Protein AF-A0A817HNP4-F1 (afdb_monomer_lite)

Radius of gyration: 20.34 Å; chains: 1; bounding box: 49×35×52 Å

Foldseek 3Di:
DVLLVVLVVLLVCVVVVQVPDDPVDPPDDSVVSNVRSVVVLVVVCVVPVVVSVVVVVVVVVVVVVVVVPPPPDPPPPSVVSVVVVVVVVVVVVVVPPPDDPVPDDD

Structure (mmCIF, N/CA/C/O backbone):
data_AF-A0A817HNP4-F1
#
_entry.id   AF-A0A817HNP4-F1
#
loop_
_atom_site.group_PDB
_atom_site.id
_atom_site.type_symbol
_atom_site.label_atom_id
_atom_site.label_alt_id
_atom_site.label_comp_id
_atom_site.label_asym_id
_atom_site.label_entity_id
_atom_site.label_seq_id
_atom_site.pdbx_PDB_ins_code
_atom_site.Cartn_x
_atom_site.Cartn_y
_atom_site.Cartn_z
_atom_site.occupancy
_atom_site.B_iso_or_equiv
_atom_site.auth_seq_id
_atom_site.auth_comp_id
_atom_site.auth_asym_id
_atom_site.auth_atom_id
_atom_site.pdbx_PDB_model_num
ATOM 1 N N . MET A 1 1 ? 7.696 0.160 -7.624 1.00 81.88 1 MET A N 1
ATOM 2 C CA . MET A 1 1 ? 6.377 -0.451 -7.355 1.00 81.88 1 MET A CA 1
ATOM 3 C C . MET A 1 1 ? 6.170 -0.658 -5.867 1.00 81.88 1 MET A C 1
ATOM 5 O O . MET A 1 1 ? 5.196 -0.145 -5.339 1.00 81.88 1 MET A O 1
ATOM 9 N N . THR A 1 2 ? 7.104 -1.309 -5.168 1.00 87.44 2 THR A N 1
ATOM 10 C CA . THR A 1 2 ? 7.044 -1.520 -3.709 1.00 87.44 2 THR A CA 1
ATOM 11 C C . THR A 1 2 ? 6.839 -0.220 -2.932 1.00 87.44 2 THR A C 1
ATOM 13 O O . THR A 1 2 ? 5.897 -0.115 -2.156 1.00 87.44 2 THR A O 1
ATOM 16 N N . TYR A 1 3 ? 7.630 0.821 -3.217 1.00 87.94 3 TYR A N 1
ATOM 17 C CA . TYR A 1 3 ? 7.449 2.132 -2.582 1.00 87.94 3 TYR A CA 1
ATOM 18 C C . TYR A 1 3 ? 6.088 2.773 -2.890 1.00 87.94 3 TYR A C 1
ATOM 20 O O . TYR A 1 3 ? 5.514 3.414 -2.014 1.00 87.94 3 TYR A O 1
ATOM 28 N N . ALA A 1 4 ? 5.540 2.586 -4.095 1.00 88.88 4 ALA A N 1
ATOM 29 C CA . ALA A 1 4 ? 4.204 3.079 -4.433 1.00 88.88 4 ALA A CA 1
ATOM 30 C C . ALA A 1 4 ? 3.119 2.352 -3.623 1.00 88.88 4 ALA A C 1
ATOM 32 O O . ALA A 1 4 ? 2.252 3.004 -3.048 1.00 88.88 4 ALA A O 1
ATOM 33 N N . LEU A 1 5 ? 3.208 1.021 -3.519 1.00 87.62 5 LEU A N 1
ATOM 34 C CA . LEU A 1 5 ? 2.266 0.193 -2.762 1.00 87.62 5 LEU A CA 1
ATOM 35 C C . LEU A 1 5 ? 2.306 0.491 -1.263 1.00 87.62 5 LEU A C 1
ATOM 37 O O . LEU A 1 5 ? 1.252 0.607 -0.649 1.00 87.62 5 LEU A O 1
ATOM 41 N N . VAL A 1 6 ? 3.494 0.671 -0.680 1.00 89.75 6 VAL A N 1
ATOM 42 C CA . VAL A 1 6 ? 3.637 1.024 0.742 1.00 89.75 6 VAL A CA 1
ATOM 43 C C . VAL A 1 6 ? 3.033 2.399 1.020 1.00 89.75 6 VAL A C 1
ATOM 45 O O . VAL A 1 6 ? 2.222 2.538 1.930 1.00 89.75 6 VAL A O 1
ATOM 48 N N . ASN A 1 7 ? 3.361 3.413 0.211 1.00 89.94 7 ASN A N 1
ATOM 49 C CA . ASN A 1 7 ? 2.806 4.757 0.394 1.00 89.94 7 ASN A CA 1
ATOM 50 C C . ASN A 1 7 ? 1.281 4.787 0.188 1.00 89.94 7 ASN A C 1
ATOM 52 O O . ASN A 1 7 ? 0.569 5.426 0.964 1.00 89.94 7 ASN A O 1
ATOM 56 N N . TYR A 1 8 ? 0.770 4.055 -0.805 1.00 86.94 8 TYR A N 1
ATOM 57 C CA . TYR A 1 8 ? -0.666 3.902 -1.026 1.00 86.94 8 TYR A CA 1
ATOM 58 C C . TYR A 1 8 ? -1.352 3.144 0.119 1.00 86.94 8 TYR A C 1
ATOM 60 O O . TYR A 1 8 ? -2.406 3.568 0.576 1.00 86.94 8 TYR A O 1
ATOM 68 N N . GLY A 1 9 ? -0.740 2.080 0.645 1.00 86.06 9 GLY A N 1
ATOM 69 C CA . GLY A 1 9 ? -1.252 1.342 1.801 1.00 86.06 9 GLY A CA 1
ATOM 70 C C . GLY A 1 9 ? -1.341 2.220 3.049 1.00 86.06 9 GLY A C 1
ATOM 71 O O . GLY A 1 9 ? -2.376 2.248 3.711 1.00 86.06 9 GLY A O 1
ATOM 72 N N . CYS A 1 10 ? -0.311 3.024 3.324 1.00 85.25 10 CYS A N 1
ATOM 73 C CA . CYS A 1 10 ? -0.348 4.017 4.400 1.00 85.25 10 CYS A CA 1
ATOM 74 C C . CYS A 1 10 ? -1.488 5.030 4.206 1.00 85.25 10 CYS A C 1
ATOM 76 O O . CYS A 1 10 ? -2.134 5.421 5.180 1.00 85.25 10 CYS A O 1
ATOM 78 N N . PHE A 1 11 ? -1.745 5.459 2.965 1.00 86.62 11 PHE A N 1
ATOM 79 C CA . PHE A 1 11 ? -2.862 6.346 2.637 1.00 86.62 11 PHE A CA 1
ATOM 80 C C . PHE A 1 11 ? -4.225 5.668 2.848 1.00 86.62 11 PHE A C 1
ATOM 82 O O . PHE A 1 11 ? -5.075 6.242 3.526 1.00 86.62 11 PHE A O 1
ATOM 89 N N . ASP A 1 12 ? -4.421 4.449 2.339 1.00 83.88 12 ASP A N 1
ATOM 90 C CA . ASP A 1 12 ? -5.676 3.692 2.440 1.00 83.88 12 ASP A CA 1
ATOM 91 C C . ASP A 1 12 ? -6.039 3.375 3.897 1.00 83.88 12 ASP A C 1
ATOM 93 O O . ASP A 1 12 ? -7.147 3.665 4.350 1.00 83.88 12 ASP A O 1
ATOM 97 N N . VAL A 1 13 ? -5.072 2.902 4.687 1.00 83.44 13 VAL A N 1
ATOM 98 C CA . VAL A 1 13 ? -5.254 2.630 6.121 1.00 83.44 13 VAL A CA 1
ATOM 99 C C . VAL A 1 13 ? -5.568 3.918 6.890 1.00 83.44 13 VAL A C 1
ATOM 101 O O . VAL A 1 13 ? -6.451 3.942 7.758 1.00 83.44 1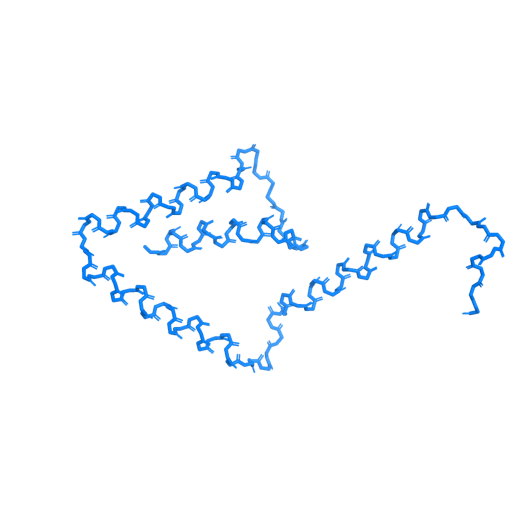3 VAL A O 1
ATOM 104 N N . SER A 1 14 ? -4.892 5.014 6.540 1.00 82.75 14 SER A N 1
ATOM 105 C CA . SER A 1 14 ? -5.149 6.328 7.123 1.00 82.75 14 SER A CA 1
ATOM 106 C C . SER A 1 14 ? -6.519 6.891 6.753 1.00 82.75 14 SER A C 1
ATOM 108 O O . SER A 1 14 ? -7.140 7.577 7.573 1.00 82.75 14 SER A O 1
ATOM 110 N N . LEU A 1 15 ? -7.001 6.641 5.535 1.00 79.81 15 LEU A N 1
ATOM 111 C CA . LEU A 1 15 ? -8.324 7.048 5.066 1.00 79.81 15 LEU A CA 1
ATOM 112 C C . LEU A 1 15 ? -9.415 6.216 5.748 1.00 79.81 15 LEU A C 1
ATOM 114 O O . LEU A 1 15 ? -10.387 6.769 6.261 1.00 79.81 15 LEU A O 1
ATOM 118 N N . ALA A 1 16 ? -9.196 4.905 5.853 1.00 75.94 16 ALA A N 1
ATOM 119 C CA . ALA A 1 16 ? -10.081 3.955 6.513 1.00 75.94 16 ALA A CA 1
ATOM 120 C C . ALA A 1 16 ? -10.152 4.124 8.040 1.00 75.94 16 ALA A C 1
ATOM 122 O O . ALA A 1 16 ? -10.973 3.459 8.674 1.00 75.94 16 ALA A O 1
ATOM 123 N N . LYS A 1 17 ? -9.307 4.983 8.637 1.00 68.81 17 LYS A N 1
ATOM 124 C CA . LYS A 1 17 ? -9.167 5.154 10.092 1.00 68.81 17 LYS A CA 1
ATOM 125 C C . LYS A 1 17 ? -9.101 3.780 10.772 1.00 68.81 17 LYS A C 1
ATOM 127 O O . LYS A 1 17 ? -9.911 3.480 11.648 1.00 68.81 17 LYS A O 1
ATOM 132 N N . ALA A 1 18 ? -8.201 2.900 10.335 1.00 64.25 18 ALA A N 1
ATOM 133 C CA . ALA A 1 18 ? -8.065 1.589 10.971 1.00 64.25 18 ALA A CA 1
ATOM 134 C C . ALA A 1 18 ? -7.702 1.759 12.462 1.00 64.25 18 ALA A C 1
ATOM 136 O O . ALA A 1 18 ? -6.908 2.630 12.809 1.00 64.25 18 ALA A O 1
ATOM 137 N N . SER A 1 19 ? -8.308 0.975 13.360 1.00 51.88 19 SER A N 1
ATOM 138 C CA . SER A 1 19 ? -8.135 1.108 14.821 1.00 51.88 19 SER A CA 1
ATOM 139 C C . SER A 1 19 ? -6.695 0.893 15.305 1.00 51.88 19 SER A C 1
ATOM 141 O O . SER A 1 19 ? -6.325 1.461 16.325 1.00 51.88 19 SER A O 1
ATOM 143 N N . GLY A 1 20 ? -5.882 0.132 14.565 1.00 64.88 20 GLY A N 1
ATOM 144 C CA . GLY A 1 20 ? -4.464 -0.105 14.871 1.00 64.88 20 GLY A CA 1
ATOM 145 C C . GLY A 1 20 ? -3.480 0.891 14.246 1.00 64.88 20 GLY A C 1
ATOM 146 O O . GLY A 1 20 ? -2.281 0.783 14.479 1.00 64.88 20 GLY A O 1
ATOM 147 N N . TRP A 1 21 ? -3.943 1.854 13.443 1.00 57.06 21 TRP A N 1
ATOM 148 C CA . TRP A 1 21 ? -3.055 2.807 12.775 1.00 57.06 21 TRP A CA 1
ATOM 149 C C . TRP A 1 21 ? -2.857 4.068 13.623 1.00 57.06 21 TRP A C 1
ATOM 151 O O . TRP A 1 21 ? -3.725 4.942 13.663 1.00 57.06 21 TRP A O 1
ATOM 161 N N . ARG A 1 22 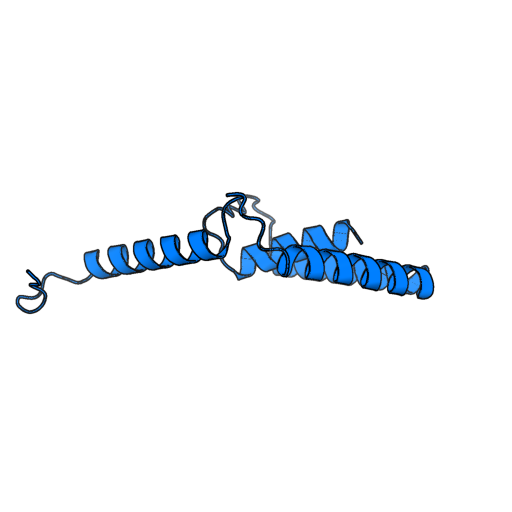? -1.702 4.173 14.293 1.00 63.50 22 ARG A N 1
ATOM 162 C CA . ARG A 1 22 ? -1.231 5.393 14.969 1.00 63.50 22 ARG A CA 1
ATOM 163 C C . ARG A 1 22 ? -0.128 6.044 14.139 1.00 63.50 22 ARG A C 1
ATOM 165 O O . ARG A 1 22 ? 1.036 5.670 14.237 1.00 63.50 22 ARG A O 1
ATOM 172 N N . SER A 1 23 ? -0.485 7.028 13.318 1.00 60.50 23 SER A N 1
ATOM 173 C CA . SER A 1 23 ? 0.504 7.903 12.686 1.00 60.50 23 SER A CA 1
ATOM 174 C C . SER A 1 23 ? 0.996 8.935 13.707 1.00 60.50 23 SER A C 1
ATOM 176 O O . SER A 1 23 ? 0.483 10.048 13.743 1.00 60.50 23 SER A O 1
ATOM 178 N N . ASP A 1 24 ? 1.944 8.553 14.563 1.00 61.22 24 ASP A N 1
ATOM 179 C CA . ASP A 1 24 ? 2.504 9.434 15.609 1.00 61.22 24 ASP A CA 1
ATOM 180 C C . ASP A 1 24 ? 3.641 10.343 15.088 1.00 61.22 24 ASP A C 1
ATOM 182 O O . ASP A 1 24 ? 4.235 11.140 15.807 1.00 61.22 24 ASP A O 1
ATOM 186 N N . PHE A 1 25 ? 3.956 10.254 13.791 1.00 70.88 25 PHE A N 1
ATOM 187 C CA . PHE A 1 25 ? 4.960 11.104 13.158 1.00 70.88 25 PHE A CA 1
ATOM 188 C C . PHE A 1 25 ? 4.419 12.517 12.912 1.00 70.88 25 PHE A C 1
ATOM 190 O O . PHE A 1 25 ? 3.503 12.718 12.115 1.00 70.88 25 PHE A O 1
ATOM 197 N N . ARG A 1 26 ? 5.063 13.515 13.523 1.00 65.75 26 ARG A N 1
ATOM 198 C CA . ARG A 1 26 ? 4.684 14.941 13.474 1.00 65.75 26 ARG A CA 1
ATOM 199 C C . ARG A 1 26 ? 4.595 15.552 12.064 1.00 65.75 26 ARG A C 1
ATOM 201 O O . ARG A 1 26 ? 3.851 16.506 11.874 1.00 65.75 26 ARG A O 1
ATOM 208 N N . TYR A 1 27 ? 5.305 14.996 11.078 1.00 74.94 27 TYR A N 1
ATOM 209 C CA . TYR A 1 27 ? 5.281 15.441 9.671 1.00 74.94 27 TYR A CA 1
ATOM 210 C C . TYR A 1 27 ? 4.492 14.510 8.737 1.00 74.94 27 TYR A C 1
ATOM 212 O O . TYR A 1 27 ? 4.567 14.631 7.513 1.00 74.94 27 TYR A O 1
ATOM 220 N N . TYR A 1 28 ? 3.744 13.550 9.282 1.00 78.38 28 TYR A N 1
ATOM 221 C CA . TYR A 1 28 ? 2.944 12.644 8.471 1.00 78.38 28 TYR A CA 1
ATOM 222 C C . TYR A 1 28 ? 1.658 13.326 7.986 1.00 78.38 28 TYR A C 1
ATOM 224 O O . TYR A 1 28 ? 0.795 13.698 8.777 1.00 78.38 28 TYR A O 1
ATOM 232 N N . ASN A 1 29 ? 1.493 13.427 6.665 1.00 82.25 29 ASN A N 1
ATOM 233 C CA . ASN A 1 29 ? 0.247 13.849 6.032 1.00 82.25 29 ASN A CA 1
ATOM 234 C C . ASN A 1 29 ? -0.214 12.773 5.039 1.00 82.25 29 ASN A C 1
ATOM 236 O O . ASN A 1 29 ? 0.560 12.314 4.198 1.00 82.25 29 ASN A O 1
ATOM 240 N N . LYS A 1 30 ? -1.494 12.393 5.105 1.00 81.75 30 LYS A N 1
ATOM 241 C CA . LYS A 1 30 ? -2.106 11.400 4.206 1.00 81.75 30 LYS A CA 1
ATOM 242 C C . LYS A 1 30 ? -1.934 11.814 2.742 1.00 81.75 30 LYS A C 1
ATOM 244 O O . LYS A 1 30 ? -1.555 11.001 1.906 1.00 81.75 30 LYS A O 1
ATOM 249 N N . TRP A 1 31 ? -2.117 13.099 2.452 1.00 84.56 31 TRP A N 1
ATOM 250 C CA . TRP A 1 31 ? -1.962 13.648 1.106 1.00 84.56 31 TRP A CA 1
ATOM 251 C C . TRP A 1 31 ? -0.523 13.547 0.593 1.00 84.56 31 TRP A C 1
ATOM 253 O O . TRP A 1 31 ? -0.317 13.257 -0.580 1.00 84.56 31 TRP A O 1
ATOM 263 N N . LEU A 1 32 ? 0.472 13.682 1.477 1.00 87.12 32 LEU A N 1
ATOM 264 C CA . LEU A 1 32 ? 1.886 13.516 1.129 1.00 87.12 32 LEU A CA 1
ATOM 265 C C . LEU A 1 32 ? 2.228 12.060 0.773 1.00 87.12 32 LEU A C 1
ATOM 267 O O . LEU A 1 32 ? 3.038 11.803 -0.115 1.00 87.12 32 LEU A O 1
ATOM 271 N N . ALA A 1 33 ? 1.602 11.088 1.441 1.00 87.00 33 ALA A N 1
ATOM 272 C CA . ALA A 1 33 ? 1.751 9.681 1.073 1.00 87.00 33 ALA A CA 1
ATOM 273 C C . ALA A 1 33 ? 1.158 9.409 -0.323 1.00 87.00 33 ALA A C 1
ATOM 275 O O . ALA A 1 33 ? 1.776 8.717 -1.133 1.00 87.00 33 ALA A O 1
ATOM 276 N N . LEU A 1 34 ? 0.010 10.016 -0.646 1.00 87.38 34 LEU A N 1
ATOM 277 C CA . LEU A 1 34 ? -0.616 9.886 -1.963 1.00 87.38 34 LEU A CA 1
ATOM 278 C C . LEU A 1 34 ? 0.235 10.509 -3.077 1.00 87.38 34 LEU A C 1
ATOM 280 O O . LEU A 1 34 ? 0.445 9.870 -4.109 1.00 87.38 34 LEU A O 1
ATOM 284 N N . THR A 1 35 ? 0.785 11.709 -2.867 1.00 90.75 35 THR A N 1
ATOM 285 C CA . THR A 1 35 ? 1.647 12.356 -3.871 1.00 90.75 35 THR A CA 1
ATOM 286 C C . THR A 1 35 ? 2.921 11.554 -4.124 1.00 90.75 35 THR A C 1
ATOM 288 O O . THR A 1 35 ? 3.308 11.375 -5.277 1.00 90.75 35 THR A O 1
ATOM 291 N N . ARG A 1 36 ? 3.537 10.982 -3.081 1.00 89.38 36 ARG A N 1
ATOM 292 C CA . ARG A 1 36 ? 4.704 10.092 -3.228 1.00 89.38 36 ARG A CA 1
ATOM 293 C C . ARG A 1 36 ? 4.373 8.803 -3.975 1.00 89.38 36 ARG A C 1
ATOM 295 O O . ARG A 1 36 ? 5.182 8.350 -4.785 1.00 89.38 36 ARG A O 1
ATOM 302 N N . ALA A 1 37 ? 3.207 8.212 -3.718 1.00 90.62 37 ALA A N 1
ATOM 303 C CA . ALA A 1 37 ? 2.762 7.027 -4.442 1.00 90.62 37 ALA A CA 1
ATOM 304 C C . ALA A 1 37 ? 2.581 7.331 -5.937 1.00 90.62 37 ALA A C 1
ATOM 306 O O . ALA A 1 37 ? 3.115 6.600 -6.772 1.00 90.62 37 ALA A O 1
ATOM 307 N N . LEU A 1 38 ? 1.909 8.441 -6.265 1.00 91.12 38 LEU A N 1
ATOM 308 C CA . LEU A 1 38 ? 1.694 8.876 -7.645 1.00 91.12 38 LEU A CA 1
ATOM 309 C C . LEU A 1 38 ? 3.018 9.166 -8.357 1.00 91.12 38 LEU A C 1
ATOM 311 O O . LEU A 1 38 ? 3.245 8.643 -9.443 1.00 91.12 38 LEU A O 1
ATOM 315 N N . LEU A 1 39 ? 3.924 9.911 -7.715 1.00 93.12 39 LEU A N 1
ATOM 316 C CA . LEU A 1 39 ? 5.248 10.213 -8.260 1.00 93.12 39 LEU A CA 1
ATOM 317 C C . LEU A 1 39 ? 6.026 8.931 -8.592 1.00 93.12 39 LEU A C 1
ATOM 319 O O . LEU A 1 39 ? 6.609 8.823 -9.667 1.00 93.12 39 LEU A O 1
ATOM 323 N N . CYS A 1 40 ? 5.996 7.933 -7.702 1.00 90.81 40 CYS A N 1
ATOM 324 C CA . CYS A 1 40 ? 6.663 6.653 -7.937 1.00 90.81 40 CYS A CA 1
ATOM 325 C C . CYS A 1 40 ? 6.075 5.913 -9.149 1.00 90.81 40 CYS A C 1
ATOM 327 O O . CYS A 1 40 ? 6.833 5.359 -9.941 1.00 90.81 40 CYS A O 1
ATOM 329 N N . VAL A 1 41 ? 4.751 5.928 -9.329 1.00 89.06 41 VAL A N 1
ATOM 330 C CA . VAL A 1 41 ? 4.100 5.321 -10.502 1.00 89.06 41 VAL A CA 1
ATOM 331 C C . VAL A 1 41 ? 4.479 6.066 -11.781 1.00 89.06 41 VAL A C 1
ATOM 333 O O . VAL A 1 41 ? 4.879 5.425 -12.751 1.00 89.06 41 VAL A O 1
ATOM 336 N N . THR A 1 42 ? 4.440 7.399 -11.773 1.00 91.50 42 THR A N 1
ATOM 337 C CA . THR A 1 42 ? 4.826 8.226 -12.924 1.00 91.50 42 THR A CA 1
ATOM 338 C C . THR A 1 42 ? 6.261 7.940 -13.362 1.00 91.50 42 THR A C 1
ATOM 340 O O . THR A 1 42 ? 6.500 7.673 -14.538 1.00 91.50 42 THR A O 1
ATOM 343 N N . VAL A 1 43 ? 7.213 7.895 -12.424 1.00 91.62 43 VAL A N 1
ATOM 344 C CA . VAL A 1 43 ? 8.621 7.584 -12.726 1.00 91.62 43 VAL A CA 1
ATOM 345 C C . VAL A 1 43 ? 8.777 6.178 -13.318 1.00 91.62 43 VAL A C 1
ATOM 347 O O . VAL A 1 43 ? 9.541 5.995 -14.262 1.00 91.62 43 VAL A O 1
ATOM 350 N N . MET A 1 44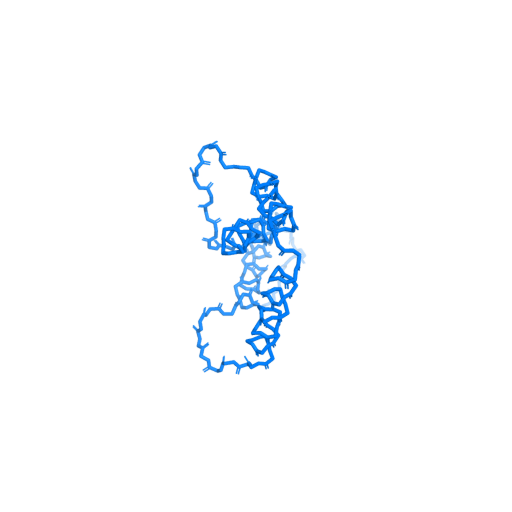 ? 8.022 5.184 -12.839 1.00 89.12 44 MET A N 1
ATOM 351 C CA . MET A 1 44 ? 8.062 3.835 -13.423 1.00 89.12 44 MET A CA 1
ATOM 352 C C . MET A 1 44 ? 7.583 3.800 -14.878 1.00 89.12 44 MET A C 1
ATOM 354 O O . MET A 1 44 ? 8.174 3.091 -15.691 1.00 89.12 44 MET A O 1
ATOM 358 N N . PHE A 1 45 ? 6.544 4.568 -15.214 1.00 89.38 45 PHE A N 1
ATOM 359 C CA . PHE A 1 45 ? 6.052 4.673 -16.589 1.00 89.38 45 PHE A CA 1
ATOM 360 C C . PHE A 1 45 ? 7.036 5.392 -17.517 1.00 89.38 45 PHE A C 1
ATOM 362 O O . PHE A 1 45 ? 7.138 5.006 -18.681 1.00 89.38 45 PHE A O 1
ATOM 369 N N . ILE A 1 46 ? 7.768 6.389 -17.007 1.00 91.56 46 ILE A N 1
ATOM 370 C CA . ILE A 1 46 ? 8.800 7.115 -17.763 1.00 91.56 46 ILE A CA 1
ATOM 371 C C . ILE A 1 46 ? 9.989 6.200 -18.087 1.00 91.56 46 ILE A C 1
ATOM 373 O O . ILE A 1 46 ? 10.488 6.232 -19.206 1.00 91.56 46 ILE A O 1
ATOM 377 N N . ILE A 1 47 ? 10.427 5.366 -17.135 1.00 90.81 47 ILE A N 1
ATOM 378 C CA . ILE A 1 47 ? 11.591 4.483 -17.320 1.00 90.81 47 ILE A CA 1
ATOM 379 C C . ILE A 1 47 ? 11.287 3.360 -18.316 1.00 90.81 47 ILE A C 1
ATOM 381 O O . ILE A 1 47 ? 12.030 3.157 -19.271 1.00 90.81 47 ILE A O 1
ATOM 385 N N . ASN A 1 48 ? 10.222 2.586 -18.084 1.00 89.81 48 ASN A N 1
ATOM 386 C CA . ASN A 1 48 ? 9.859 1.488 -18.976 1.00 89.81 48 ASN A CA 1
ATOM 387 C C . ASN A 1 48 ? 8.376 1.133 -18.837 1.00 89.81 48 ASN A C 1
ATOM 389 O O . ASN A 1 48 ? 7.961 0.424 -17.916 1.00 89.81 48 ASN A O 1
ATOM 393 N N . ARG A 1 49 ? 7.582 1.571 -19.816 1.00 89.50 49 ARG A N 1
ATOM 394 C CA . ARG A 1 49 ? 6.133 1.344 -19.848 1.00 89.50 49 ARG A CA 1
ATOM 395 C C . ARG A 1 49 ? 5.747 -0.136 -19.928 1.00 89.50 49 ARG A C 1
ATOM 397 O O . ARG A 1 49 ? 4.760 -0.526 -19.311 1.00 89.50 49 ARG A O 1
ATOM 404 N N . TRP A 1 50 ? 6.506 -0.967 -20.642 1.00 91.25 50 TRP A N 1
ATOM 405 C CA . TRP A 1 50 ? 6.194 -2.395 -20.788 1.00 91.25 50 TRP A CA 1
ATOM 406 C C . TRP A 1 50 ? 6.444 -3.162 -19.491 1.00 91.25 50 TRP A C 1
ATOM 408 O O . TRP A 1 50 ? 5.571 -3.893 -19.023 1.00 91.25 50 TRP A O 1
ATOM 418 N N . ALA A 1 51 ? 7.594 -2.930 -18.856 1.00 89.12 51 ALA A N 1
ATOM 419 C CA . ALA A 1 51 ? 7.900 -3.516 -17.554 1.00 89.12 51 ALA A CA 1
ATOM 420 C C . ALA A 1 51 ? 6.919 -3.033 -16.467 1.00 89.12 51 ALA A C 1
ATOM 422 O O . ALA A 1 51 ? 6.466 -3.823 -15.634 1.00 89.12 51 ALA A O 1
ATOM 423 N N . ALA A 1 52 ? 6.528 -1.752 -16.500 1.00 88.25 52 ALA A N 1
ATOM 424 C CA . ALA A 1 52 ? 5.507 -1.207 -15.609 1.00 88.25 52 ALA A CA 1
ATOM 425 C C . ALA A 1 52 ? 4.163 -1.941 -15.767 1.00 88.25 52 ALA A C 1
ATOM 427 O O . ALA A 1 52 ? 3.595 -2.389 -14.773 1.00 88.25 52 ALA A O 1
ATOM 428 N N . LEU A 1 53 ? 3.679 -2.147 -16.996 1.00 90.81 53 LEU A N 1
ATOM 429 C CA . LEU A 1 53 ? 2.430 -2.878 -17.235 1.00 90.81 53 LEU A CA 1
ATOM 430 C C . LEU A 1 53 ? 2.484 -4.317 -16.708 1.00 90.81 53 LEU A C 1
ATOM 432 O O . LEU A 1 53 ? 1.566 -4.736 -16.005 1.00 90.81 53 LEU A O 1
ATOM 436 N N . ILE A 1 54 ? 3.566 -5.053 -16.980 1.00 93.06 54 ILE A N 1
ATOM 437 C CA . ILE A 1 54 ? 3.724 -6.440 -16.511 1.00 93.06 54 ILE A CA 1
ATOM 438 C C . ILE A 1 54 ? 3.664 -6.499 -14.982 1.00 93.06 54 ILE A C 1
ATOM 440 O O . ILE A 1 54 ? 2.904 -7.285 -14.415 1.00 93.06 54 ILE A O 1
ATOM 444 N N . THR A 1 55 ? 4.420 -5.637 -14.303 1.00 91.00 55 THR A N 1
ATOM 445 C CA . THR A 1 55 ? 4.452 -5.611 -12.834 1.00 91.00 55 THR A CA 1
ATOM 446 C C . THR A 1 55 ? 3.091 -5.251 -12.229 1.00 91.00 55 THR A C 1
ATOM 448 O O . THR A 1 55 ? 2.650 -5.922 -11.293 1.00 91.00 55 THR A O 1
ATOM 451 N N . PHE A 1 56 ? 2.364 -4.283 -12.802 1.00 89.94 56 PHE A N 1
ATOM 452 C CA . PHE A 1 56 ? 0.984 -3.969 -12.409 1.00 89.94 56 PHE A CA 1
ATOM 453 C C . PHE A 1 56 ? 0.035 -5.159 -12.576 1.00 89.94 56 PHE A C 1
ATOM 455 O O . PHE A 1 56 ? -0.741 -5.453 -11.661 1.00 89.94 56 PHE A O 1
ATOM 462 N N . VAL A 1 57 ? 0.118 -5.877 -13.699 1.00 93.12 57 VAL A N 1
ATOM 463 C CA . VAL A 1 57 ? -0.707 -7.064 -13.959 1.00 93.12 57 VAL A CA 1
ATOM 464 C C . VAL A 1 57 ? -0.416 -8.157 -12.934 1.00 93.12 57 VAL A C 1
ATOM 466 O O . VAL A 1 57 ? -1.350 -8.628 -12.282 1.00 93.12 57 VAL A O 1
ATOM 469 N N . VAL A 1 58 ? 0.852 -8.511 -12.722 1.00 94.12 58 VAL A N 1
ATOM 470 C CA . VAL A 1 58 ? 1.253 -9.548 -11.756 1.00 94.12 58 VAL A CA 1
ATOM 471 C C . VAL A 1 58 ? 0.776 -9.195 -10.346 1.00 94.12 58 VAL A C 1
ATOM 473 O O . VAL A 1 58 ? 0.115 -10.005 -9.696 1.00 94.12 58 VAL A O 1
ATOM 476 N N . ASN A 1 59 ? 1.004 -7.962 -9.892 1.00 90.81 59 ASN A N 1
ATOM 477 C CA . ASN A 1 59 ? 0.564 -7.524 -8.569 1.00 90.81 59 ASN A CA 1
ATOM 478 C C . ASN A 1 59 ? -0.965 -7.526 -8.426 1.00 90.81 59 ASN A C 1
ATOM 480 O O . ASN A 1 59 ? -1.485 -7.918 -7.385 1.00 90.81 59 ASN A O 1
ATOM 484 N N . SER A 1 60 ? -1.701 -7.127 -9.470 1.00 89.69 60 SER A N 1
ATOM 485 C CA . SER A 1 60 ? -3.169 -7.169 -9.457 1.00 89.69 60 SER A CA 1
ATOM 486 C C . SER A 1 60 ? -3.703 -8.601 -9.358 1.00 89.69 60 SER A C 1
ATOM 488 O O . SER A 1 60 ? -4.659 -8.849 -8.625 1.00 89.69 60 SER A O 1
ATOM 490 N N . ARG A 1 61 ? -3.065 -9.560 -10.043 1.00 93.00 61 ARG A N 1
ATOM 491 C CA . ARG A 1 61 ? -3.421 -10.983 -9.987 1.00 93.00 61 ARG A CA 1
ATOM 492 C C . ARG A 1 61 ? -3.171 -11.558 -8.601 1.00 93.00 61 ARG A C 1
ATOM 494 O O . ARG A 1 61 ? -4.069 -12.198 -8.065 1.00 93.00 61 ARG A O 1
ATOM 501 N N . ILE A 1 62 ? -2.021 -11.262 -7.995 1.00 90.81 62 ILE A N 1
ATOM 502 C CA . ILE A 1 62 ? -1.705 -11.674 -6.620 1.00 90.81 62 ILE A CA 1
ATOM 503 C C . ILE A 1 62 ? -2.703 -11.055 -5.637 1.00 90.81 62 ILE A C 1
ATOM 505 O O . ILE A 1 62 ? -3.262 -11.762 -4.805 1.00 90.81 62 ILE A O 1
ATOM 509 N N . PHE A 1 63 ? -2.992 -9.759 -5.761 1.00 87.25 63 PHE A N 1
ATOM 510 C CA . PHE A 1 63 ? -3.954 -9.083 -4.891 1.00 87.25 63 PHE A CA 1
ATOM 511 C C . PHE A 1 63 ? -5.359 -9.687 -4.999 1.00 87.25 63 PHE A C 1
ATOM 513 O O . PHE A 1 63 ? -6.013 -9.930 -3.987 1.00 87.25 63 PHE A O 1
ATOM 520 N N . LEU A 1 64 ? -5.827 -9.969 -6.219 1.00 88.56 64 LEU A N 1
ATOM 521 C CA . LEU A 1 64 ? -7.110 -10.634 -6.442 1.00 88.56 64 LEU A CA 1
ATOM 522 C C . LEU A 1 64 ? -7.109 -12.063 -5.906 1.00 88.56 64 LEU A C 1
ATOM 524 O O . LEU A 1 64 ? -8.099 -12.460 -5.300 1.00 88.56 64 LEU A O 1
ATOM 528 N N . TYR A 1 65 ? -6.019 -12.808 -6.092 1.00 89.25 65 TYR A N 1
ATOM 529 C CA . TYR A 1 65 ? -5.861 -14.150 -5.545 1.00 89.25 65 TYR A CA 1
ATOM 530 C C . TYR A 1 65 ? -5.972 -14.125 -4.020 1.00 89.25 65 TYR A C 1
ATOM 532 O O . TYR A 1 65 ? -6.870 -14.750 -3.474 1.00 89.25 65 TYR A O 1
ATOM 540 N N . VAL A 1 66 ? -5.169 -13.305 -3.338 1.00 84.94 66 VAL A N 1
ATOM 541 C CA . VAL A 1 66 ? 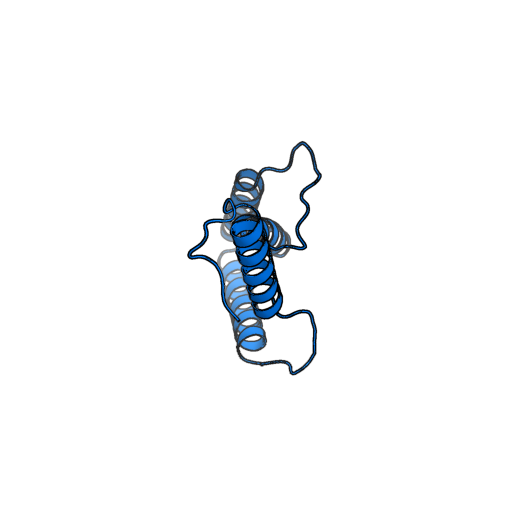-5.219 -13.138 -1.875 1.00 84.94 66 VAL A CA 1
ATOM 542 C C . VAL A 1 66 ? -6.601 -12.682 -1.405 1.00 84.94 66 VAL A C 1
ATOM 544 O O . VAL A 1 66 ? -7.092 -13.151 -0.387 1.00 84.94 66 VAL A O 1
ATOM 547 N N . ARG A 1 67 ? -7.271 -11.798 -2.152 1.00 79.38 67 ARG A N 1
ATOM 548 C CA . ARG A 1 67 ? -8.625 -11.340 -1.811 1.00 79.38 67 ARG A CA 1
ATOM 549 C C . ARG A 1 67 ? -9.689 -12.430 -1.980 1.00 79.38 67 ARG A C 1
ATOM 551 O O . ARG A 1 67 ? -10.699 -12.398 -1.280 1.00 79.38 67 ARG A O 1
ATOM 558 N N . ARG A 1 68 ? -9.522 -13.337 -2.946 1.00 78.81 68 ARG A N 1
ATOM 559 C CA . ARG A 1 68 ? -10.465 -14.429 -3.246 1.00 78.81 68 ARG A CA 1
ATOM 560 C C . ARG A 1 68 ? -10.238 -15.633 -2.344 1.00 78.81 68 ARG A C 1
ATOM 562 O O . ARG A 1 68 ? -11.210 -16.248 -1.913 1.00 78.81 68 ARG A O 1
ATOM 569 N N . THR A 1 69 ? -8.985 -15.930 -2.033 1.00 78.94 69 THR A N 1
ATOM 570 C CA . THR A 1 69 ? -8.602 -16.939 -1.056 1.00 78.94 69 THR A CA 1
ATOM 571 C C . THR A 1 69 ? -8.988 -16.417 0.323 1.00 78.94 69 THR A C 1
ATOM 573 O O . THR A 1 69 ? -8.252 -15.655 0.946 1.00 78.94 69 THR A O 1
ATOM 576 N N . LYS A 1 70 ? -10.173 -16.803 0.810 1.00 56.00 70 LYS A N 1
ATOM 577 C CA . LYS A 1 70 ? -10.528 -16.667 2.226 1.00 56.00 70 LYS A CA 1
ATOM 578 C C . LYS A 1 70 ? -9.597 -17.588 3.012 1.00 56.00 70 LYS A C 1
ATOM 580 O O . LYS A 1 70 ? -9.933 -18.734 3.270 1.00 56.00 70 LYS A O 1
ATOM 585 N N . LEU A 1 71 ? -8.391 -17.118 3.304 1.00 57.25 71 LEU A N 1
ATOM 586 C CA . LEU A 1 71 ? -7.472 -17.820 4.185 1.00 57.25 71 LEU A CA 1
ATOM 587 C C . LEU A 1 71 ? -8.178 -17.918 5.545 1.00 57.25 71 LEU A C 1
ATOM 589 O O . LEU A 1 71 ? -8.398 -16.893 6.189 1.00 57.25 71 LEU A O 1
ATOM 593 N N . GLU A 1 72 ? -8.565 -19.129 5.958 1.00 52.19 72 GLU A N 1
ATOM 594 C CA . GLU A 1 72 ? -9.098 -19.462 7.294 1.00 52.19 72 GLU A CA 1
ATOM 595 C C . GLU A 1 72 ? -8.007 -19.360 8.367 1.00 52.19 72 GLU A C 1
ATOM 597 O O . GLU A 1 72 ? -7.800 -20.229 9.206 1.00 52.19 72 GLU A O 1
AT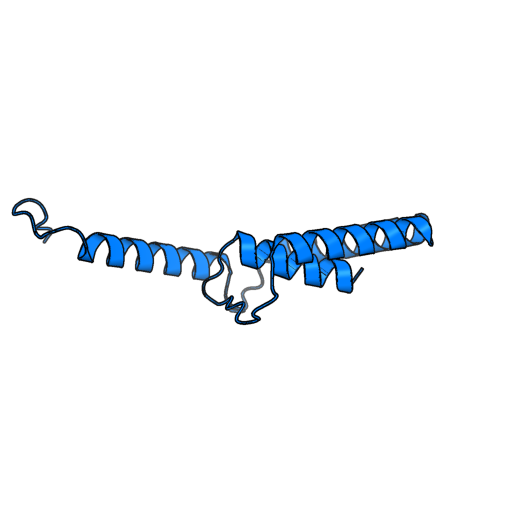OM 602 N N . ILE A 1 73 ? -7.226 -18.294 8.294 1.00 53.41 73 ILE A N 1
ATOM 603 C CA . ILE A 1 73 ? -6.081 -18.053 9.138 1.00 53.41 73 ILE A CA 1
ATOM 604 C C . ILE A 1 73 ? -6.330 -16.665 9.727 1.00 53.41 73 ILE A C 1
ATOM 606 O O . ILE A 1 73 ? -6.548 -15.695 8.998 1.00 53.41 73 ILE A O 1
ATOM 610 N N . ASN A 1 74 ? -6.380 -16.583 11.055 1.00 56.47 74 ASN A N 1
ATOM 611 C CA . ASN A 1 74 ? -6.797 -15.411 11.830 1.00 56.47 74 ASN A CA 1
ATOM 612 C C . ASN A 1 74 ? -5.772 -14.256 11.791 1.00 56.47 74 ASN A C 1
ATOM 614 O O . ASN A 1 74 ? -5.360 -13.753 12.830 1.00 56.47 74 ASN A O 1
ATOM 618 N N . TRP A 1 75 ? -5.375 -13.774 10.611 1.00 57.53 75 TRP A N 1
ATOM 619 C CA . TRP A 1 75 ? -4.441 -12.646 10.440 1.00 57.53 75 TRP A CA 1
ATOM 620 C C . TRP A 1 75 ? -5.029 -11.279 10.853 1.00 57.53 75 TRP A C 1
ATOM 622 O O . TRP A 1 75 ? -4.505 -10.237 10.476 1.00 57.53 75 TRP A O 1
ATOM 632 N N . GLY A 1 76 ? -6.124 -11.252 11.621 1.00 54.47 76 GLY A N 1
ATOM 633 C CA . GLY A 1 76 ? -6.847 -10.029 11.959 1.00 54.47 76 GLY A CA 1
ATOM 634 C C . GLY A 1 76 ? -7.589 -9.485 10.741 1.00 54.47 76 GLY A C 1
ATOM 635 O O . GLY A 1 76 ? -7.133 -8.568 10.059 1.00 54.47 76 GLY A O 1
ATOM 636 N N . SER A 1 77 ? -8.765 -10.047 10.454 1.00 59.34 77 SER A N 1
ATOM 637 C CA . SER A 1 77 ? -9.612 -9.568 9.363 1.00 59.34 77 SER A CA 1
ATOM 638 C C . SER A 1 77 ? -9.921 -8.080 9.556 1.00 59.34 77 SER A C 1
ATOM 640 O O . SER A 1 77 ? -10.523 -7.674 10.554 1.00 59.34 77 SER A O 1
ATOM 642 N N . SER A 1 78 ? -9.554 -7.245 8.578 1.00 58.06 78 SER A N 1
ATOM 643 C CA . SER A 1 78 ? -9.871 -5.809 8.587 1.00 58.06 78 SER A CA 1
ATOM 644 C C . SER A 1 78 ? -11.379 -5.551 8.732 1.00 58.06 78 SER A C 1
ATOM 646 O O . SER A 1 78 ? -11.788 -4.481 9.182 1.00 58.06 78 SER A O 1
ATOM 648 N N . VAL A 1 79 ? -12.213 -6.539 8.389 1.00 62.44 79 VAL A N 1
ATOM 649 C CA . VAL A 1 79 ? -13.668 -6.518 8.580 1.00 62.44 79 VAL A CA 1
ATOM 650 C C . VAL A 1 79 ? -14.044 -6.723 10.051 1.00 62.44 79 VAL A C 1
ATOM 652 O O . VAL A 1 79 ? -14.855 -5.957 10.567 1.00 62.44 79 VAL A O 1
ATOM 655 N N . GLN A 1 80 ? -13.418 -7.673 10.756 1.00 62.25 80 GLN A N 1
ATOM 656 C CA . GLN A 1 80 ? -13.602 -7.860 12.205 1.00 62.25 80 GLN A CA 1
ATOM 657 C C . GLN A 1 80 ? -13.138 -6.630 12.991 1.00 62.25 80 GLN A C 1
ATOM 659 O O . GLN A 1 80 ? -13.860 -6.153 13.864 1.00 62.25 80 GLN A O 1
ATOM 664 N N . ALA A 1 81 ? -11.990 -6.049 12.628 1.00 62.31 81 ALA A N 1
ATOM 665 C CA . ALA A 1 81 ? -11.492 -4.831 13.268 1.00 62.31 81 ALA A CA 1
ATOM 666 C C . ALA A 1 81 ? -12.447 -3.634 13.073 1.00 62.31 81 ALA A C 1
ATOM 668 O O . ALA A 1 81 ? -12.675 -2.854 14.001 1.00 62.31 81 ALA A O 1
ATOM 669 N N . ARG A 1 82 ? -13.059 -3.498 11.885 1.00 60.75 82 ARG A N 1
ATOM 670 C CA . ARG A 1 82 ? -14.086 -2.473 11.616 1.00 60.75 82 ARG A CA 1
ATOM 671 C C . ARG A 1 82 ? -15.382 -2.729 12.385 1.00 60.75 82 ARG A C 1
ATOM 673 O O . ARG A 1 82 ? -15.954 -1.773 12.905 1.00 60.75 82 ARG A O 1
ATOM 680 N N . ALA A 1 83 ? -15.835 -3.981 12.471 1.00 73.75 83 ALA A N 1
ATOM 681 C CA . ALA A 1 83 ? -17.022 -4.351 13.242 1.00 73.75 83 ALA A CA 1
ATOM 682 C C . ALA A 1 83 ? -16.835 -4.035 14.733 1.00 73.75 83 ALA A C 1
ATOM 684 O O . ALA A 1 83 ? -17.669 -3.346 15.317 1.00 73.75 83 ALA A O 1
ATOM 685 N N . TYR A 1 84 ? -15.692 -4.417 15.310 1.00 72.25 84 TYR A N 1
ATOM 686 C CA . TYR A 1 84 ? -15.350 -4.124 16.702 1.00 72.25 84 TYR A CA 1
ATOM 687 C C . TYR A 1 84 ? -15.319 -2.614 16.984 1.00 72.25 84 TYR A C 1
ATOM 689 O O . TYR A 1 84 ? -15.944 -2.138 17.930 1.00 72.25 84 TYR A O 1
ATOM 697 N N . ARG A 1 85 ? -14.693 -1.824 16.097 1.00 71.44 85 ARG A N 1
ATOM 698 C CA . ARG A 1 85 ? -14.675 -0.353 16.202 1.00 71.44 85 ARG A CA 1
ATOM 699 C C . ARG A 1 85 ? -16.079 0.251 16.140 1.00 71.44 85 ARG A C 1
ATOM 701 O O . ARG A 1 85 ? -16.354 1.233 16.826 1.00 71.44 85 ARG A O 1
ATOM 708 N N . ARG A 1 86 ? -16.962 -0.306 15.307 1.00 77.62 86 ARG A N 1
ATOM 709 C CA . ARG A 1 86 ? -18.342 0.171 15.169 1.00 77.62 86 ARG A CA 1
ATOM 710 C C . ARG A 1 86 ? -19.139 -0.065 16.446 1.00 77.62 86 ARG A C 1
ATOM 712 O O . ARG A 1 86 ? -19.851 0.842 16.863 1.00 77.62 86 ARG A O 1
ATOM 719 N N . VAL A 1 87 ? -18.973 -1.232 17.068 1.00 80.81 87 VAL A N 1
ATOM 720 C CA . VAL A 1 87 ? -19.589 -1.553 18.362 1.00 80.81 87 VAL A CA 1
ATOM 721 C C . VAL A 1 87 ? -19.048 -0.626 19.446 1.00 80.81 87 VAL A C 1
ATOM 723 O O . VAL A 1 87 ? -19.834 0.057 20.084 1.00 80.81 87 VAL A O 1
ATOM 726 N N . GLN A 1 88 ? -17.728 -0.484 19.580 1.00 79.50 88 GLN A N 1
ATOM 727 C CA . GLN A 1 88 ? -17.130 0.387 20.599 1.00 79.50 88 GLN A CA 1
ATOM 728 C C . GLN A 1 88 ? -17.567 1.856 20.459 1.00 79.50 88 GLN A C 1
ATOM 730 O O . GLN A 1 88 ? -17.892 2.507 21.450 1.00 79.50 88 GLN A O 1
ATOM 735 N N . TYR A 1 89 ? -17.615 2.381 19.230 1.00 81.12 89 TYR A N 1
ATOM 736 C CA . TYR A 1 89 ? -18.105 3.738 18.975 1.00 81.12 89 TYR A CA 1
ATOM 737 C C . TYR A 1 89 ? -19.601 3.879 19.288 1.00 81.12 89 TYR A C 1
ATOM 739 O O . TYR A 1 89 ? -20.013 4.889 19.854 1.00 81.12 89 TYR A O 1
ATOM 747 N N . ALA A 1 90 ? -20.414 2.874 18.946 1.00 78.88 90 ALA A N 1
ATOM 748 C CA . ALA A 1 90 ? -21.834 2.862 19.277 1.00 78.88 90 ALA A CA 1
ATOM 749 C C . ALA A 1 90 ? -22.059 2.827 20.797 1.00 78.88 90 ALA A C 1
ATOM 751 O O . ALA A 1 90 ? -22.865 3.611 21.288 1.00 78.88 90 ALA A O 1
ATOM 752 N N . THR A 1 91 ? -21.309 2.009 21.541 1.00 79.12 91 THR A N 1
ATOM 753 C CA . THR A 1 91 ? -21.377 1.936 23.009 1.00 79.12 91 THR A CA 1
ATOM 754 C C . THR A 1 91 ? -20.961 3.251 23.662 1.00 79.12 91 THR A C 1
ATOM 756 O O . THR A 1 91 ? -21.689 3.764 24.498 1.00 79.12 91 THR A O 1
ATOM 759 N N . HIS A 1 92 ? -19.856 3.866 23.232 1.00 77.94 92 HIS A N 1
ATOM 760 C CA . HIS A 1 92 ? -19.435 5.170 23.765 1.00 77.94 92 HIS A CA 1
ATOM 761 C C . HIS A 1 92 ? -20.435 6.291 23.437 1.00 77.94 92 HIS A C 1
ATOM 763 O O . HIS A 1 92 ? -20.610 7.241 24.201 1.00 77.94 92 HIS A O 1
ATOM 769 N N . LYS A 1 93 ? -21.097 6.205 22.277 1.00 75.50 93 LYS A N 1
ATOM 770 C CA . LYS A 1 93 ? -22.175 7.129 21.923 1.00 75.50 93 LYS A CA 1
ATOM 771 C C . LYS A 1 93 ? -23.401 6.909 22.806 1.00 75.50 93 LYS A C 1
ATOM 773 O O . LYS A 1 93 ? -24.019 7.893 23.172 1.00 75.50 93 LYS A O 1
ATOM 778 N N . LEU A 1 94 ? -23.734 5.661 23.135 1.00 70.00 94 LEU A N 1
ATOM 779 C CA . LEU A 1 94 ? -24.820 5.316 24.056 1.00 70.00 94 LEU A CA 1
ATOM 780 C C . LEU A 1 94 ? -24.538 5.803 25.484 1.00 70.00 94 LEU A C 1
ATOM 782 O O . LEU A 1 94 ? -25.450 6.313 26.120 1.00 70.00 94 LEU A O 1
ATOM 786 N N . ASP A 1 95 ? -23.286 5.721 25.934 1.00 70.75 95 ASP A N 1
ATOM 787 C CA . ASP A 1 95 ? -22.835 6.192 27.253 1.00 70.75 95 ASP A CA 1
ATOM 788 C C . ASP A 1 95 ? -22.922 7.724 27.407 1.00 70.75 95 ASP A C 1
ATOM 790 O O . ASP A 1 95 ? -23.262 8.242 28.463 1.00 70.75 95 ASP A O 1
ATOM 794 N N . ASN A 1 96 ? -22.701 8.472 26.318 1.00 66.19 96 ASN A N 1
ATOM 795 C CA . ASN A 1 96 ? -22.829 9.937 26.304 1.00 66.19 96 ASN A CA 1
ATOM 796 C C . ASN A 1 96 ? -24.267 10.454 26.113 1.00 66.19 96 ASN A C 1
ATOM 798 O O . ASN A 1 96 ? -24.482 11.669 26.093 1.00 66.19 96 ASN A O 1
ATOM 802 N N . ILE A 1 97 ? -25.262 9.581 25.935 1.00 68.25 97 ILE A N 1
ATOM 803 C CA . ILE A 1 97 ? -26.666 10.007 25.923 1.00 68.25 97 ILE A CA 1
ATOM 804 C C . ILE A 1 97 ? -27.093 10.175 27.382 1.00 68.25 97 ILE A C 1
ATOM 806 O O . ILE A 1 97 ? -27.125 9.204 28.131 1.00 68.25 97 ILE A O 1
ATOM 810 N N . GLN A 1 98 ? -27.437 11.405 27.781 1.00 58.91 98 GLN A N 1
ATOM 811 C CA . GLN A 1 98 ? -27.986 11.684 29.111 1.00 58.91 98 GLN A CA 1
ATOM 812 C C . GLN A 1 98 ? -29.154 10.735 29.404 1.00 58.91 98 GLN A C 1
ATOM 814 O O . 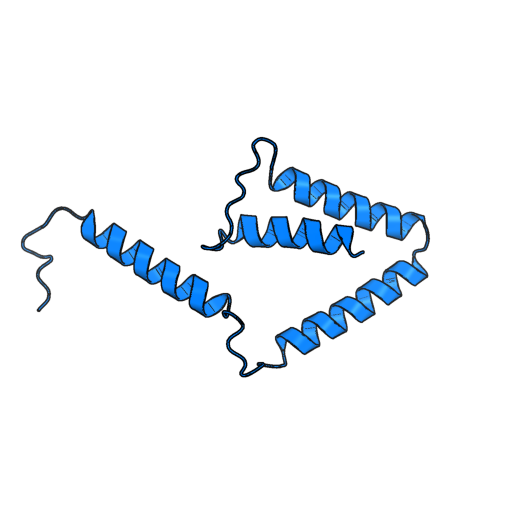GLN A 1 98 ? -30.074 10.613 28.591 1.00 58.91 98 GLN A O 1
ATOM 819 N N . GLY A 1 99 ? -29.093 10.053 30.553 1.00 58.50 99 GLY A N 1
ATOM 820 C CA . GLY A 1 99 ? -30.085 9.070 30.977 1.00 58.50 99 GLY A CA 1
ATOM 821 C C . GLY A 1 99 ? -31.486 9.671 30.994 1.00 58.50 99 GLY A C 1
ATOM 822 O O . GLY A 1 99 ? -31.870 10.367 31.928 1.00 58.50 99 GLY A O 1
ATOM 823 N N . HIS A 1 100 ? -32.253 9.415 29.939 1.00 57.94 100 HIS A N 1
ATOM 824 C CA . HIS A 1 100 ? -33.654 9.792 29.858 1.00 57.94 100 HIS A CA 1
ATOM 825 C C . HIS A 1 100 ? -34.503 8.582 30.249 1.00 57.94 100 HIS A C 1
ATOM 827 O O . HIS A 1 100 ? -34.209 7.464 29.831 1.00 57.94 100 HIS A O 1
ATOM 833 N N . VAL A 1 101 ? -35.587 8.801 30.999 1.00 53.16 101 VAL A N 1
ATOM 834 C CA . VAL A 1 101 ? -36.506 7.764 31.529 1.00 53.16 101 VAL A CA 1
ATOM 835 C C . VAL A 1 101 ? -37.044 6.799 30.451 1.00 53.16 101 VAL A C 1
ATOM 837 O O . VAL A 1 101 ? -37.505 5.710 30.764 1.00 53.16 101 VAL A O 1
ATOM 840 N N . LYS A 1 102 ? -36.933 7.149 29.162 1.00 55.12 102 LYS A N 1
ATOM 841 C CA . LYS A 1 102 ? -37.330 6.311 28.015 1.00 55.12 102 LYS A CA 1
ATOM 842 C C . LYS A 1 102 ? -36.211 5.440 27.421 1.00 55.12 102 LYS A C 1
ATOM 844 O O . LYS A 1 102 ? -36.450 4.761 26.429 1.00 55.12 102 LYS A O 1
ATOM 849 N N . ASN A 1 103 ? -35.000 5.474 27.977 1.00 56.59 103 ASN A N 1
ATOM 850 C CA . ASN A 1 103 ? -33.854 4.700 27.483 1.00 56.59 103 ASN A CA 1
ATOM 851 C C . ASN A 1 103 ? -33.651 3.372 28.232 1.00 56.59 103 ASN A C 1
ATOM 853 O O . ASN A 1 103 ? -32.666 2.677 27.991 1.00 56.59 103 ASN A O 1
ATOM 857 N N . VAL A 1 104 ? -34.579 3.017 29.126 1.00 52.09 104 VAL A N 1
ATOM 858 C CA . VAL A 1 104 ? -34.577 1.735 29.832 1.00 52.09 104 VAL A CA 1
ATOM 859 C C . VAL A 1 104 ? -34.881 0.634 28.818 1.00 52.09 104 VAL A C 1
ATOM 861 O O . VAL A 1 104 ? -35.949 0.612 28.205 1.00 52.09 104 VAL A O 1
ATOM 864 N N . ARG A 1 105 ? -33.921 -0.261 28.613 1.00 59.56 105 ARG A N 1
ATOM 865 C CA . ARG A 1 105 ? -34.121 -1.539 27.928 1.00 59.56 105 ARG A CA 1
ATOM 866 C C . ARG A 1 105 ? -33.815 -2.641 28.950 1.00 59.56 105 ARG A C 1
ATOM 868 O O . ARG A 1 105 ? -32.890 -2.425 29.734 1.00 59.56 105 ARG A O 1
ATOM 875 N N . PRO A 1 106 ? -34.610 -3.724 29.001 1.00 57.28 106 PRO A N 1
ATOM 876 C CA . PRO A 1 106 ? -34.380 -4.835 29.923 1.00 57.28 106 PRO A CA 1
ATOM 877 C C . PRO A 1 106 ? -33.036 -5.525 29.672 1.00 57.28 106 PRO A C 1
ATOM 879 O O . PRO A 1 106 ? -32.550 -5.474 28.515 1.00 57.28 106 PRO A O 1
#

Sequence (106 aa):
MTYALVNYGCFDVSLAKASGWRSDFRYYNKWLALTRALLCVTVMFIINRWAALITFVVNSRIFLYVRRTKLEINWGSSVQARAYRRVQYATHKLDNIQGHVKNVRP

Secondary structure (DSSP, 8-state):
-HHHHHHHHHHHHHHTT-TT-----TT--HHHHHHHHHHHHHHHHHH-HHHHHHHHHHHHHHHHHHHHS---S-S--HHHHHHHHHHHHHHHHHHTS---TT----

pLDDT: mean 77.09, std 13.38, range [51.88, 94.12]